Protein AF-A0A7K2WR83-F1 (afdb_monomer_lite)

Radius of gyration: 24.18 Å; chains: 1; bounding box: 64×24×83 Å

pLDDT: mean 86.6, std 13.95, range [48.34, 98.56]

Secondary structure (DSSP, 8-state):
-PPPPPP----PPP--HHHHHHHHHHHHHHHHHHHHHHHHHHIIIIIHHHHTTS-HHHHHHHHHHHHHHHHT-HHHHHHHHHHHHHHHHHHHHHHHTT-HHHHHHHHHHHHHHHHHHHHIIIIIHHHHHHHHH--S--THHHHHHHHTT--

Foldseek 3Di:
DDDDDDDDPDDPDPCDPLNVPLVVLVVLLVVLLVVVVVVVCCCVPPVVVVLVPDALVSSLVVLLVVLVCQVPDPPNVCSLVVSLVSLQVSLVSCVVVVNPVSSVVSVVVSVVSVVVVCCCVVPVVVLSVVSNVPPDDDRVVSVVSVVSVVD

Sequence (151 aa):
MYSVPPEVPGVPAAVRPRDLATRPVLVAATIGTGLMAGLYLAFDVSVMPRLARRDDEAYVTAMRRINGVLDNSGLFGLLFLGVFLATGLAAVLQRRRERPEAARWTGVATALYALSVAVTVCVNLPLNRRLARAGSPTGADLAAVRKAFDL

Structure (mmCIF, N/CA/C/O backbone):
data_AF-A0A7K2WR83-F1
#
_entry.id   AF-A0A7K2WR83-F1
#
loop_
_atom_site.group_PDB
_atom_site.id
_atom_site.type_symbol
_atom_site.label_atom_id
_atom_site.label_alt_id
_atom_site.label_comp_id
_atom_site.label_asym_id
_atom_site.label_entity_id
_atom_site.label_seq_id
_atom_site.pdbx_PDB_ins_code
_atom_site.Cartn_x
_atom_site.Cartn_y
_atom_site.Cartn_z
_atom_site.occupancy
_atom_site.B_iso_or_equiv
_atom_site.auth_seq_id
_atom_site.auth_comp_id
_atom_site.auth_asym_id
_atom_site.auth_atom_id
_atom_site.pdbx_PDB_model_num
ATOM 1 N N . MET A 1 1 ? -37.858 5.033 57.988 1.00 51.16 1 MET A N 1
ATOM 2 C CA . MET A 1 1 ? -38.205 4.730 56.585 1.00 51.16 1 MET A CA 1
ATOM 3 C C . MET A 1 1 ? -37.505 5.779 55.731 1.00 51.16 1 MET A C 1
ATOM 5 O O . MET A 1 1 ? -37.956 6.913 55.702 1.00 51.16 1 MET A O 1
ATOM 9 N N . TYR A 1 2 ? -36.314 5.467 55.213 1.00 48.34 2 TYR A N 1
ATOM 10 C CA . TYR A 1 2 ? -35.518 6.404 54.410 1.00 48.34 2 TYR A CA 1
ATOM 11 C C . TYR A 1 2 ? -36.033 6.351 52.968 1.00 48.34 2 TYR A C 1
ATOM 13 O O . TYR A 1 2 ? -35.998 5.290 52.347 1.00 48.34 2 TYR A O 1
ATOM 21 N N . SER A 1 3 ? -36.550 7.467 52.461 1.00 62.81 3 SER A N 1
ATOM 22 C CA . SER A 1 3 ? -36.994 7.591 51.073 1.00 62.81 3 SER A CA 1
ATOM 23 C C . SER A 1 3 ? -35.776 7.586 50.150 1.00 62.81 3 SER A C 1
ATOM 25 O O . SER A 1 3 ? -34.925 8.470 50.240 1.00 62.81 3 SER A O 1
ATOM 27 N N . VAL A 1 4 ? -35.678 6.579 49.282 1.00 67.81 4 VAL A N 1
ATOM 28 C CA . VAL A 1 4 ? -34.691 6.532 48.196 1.00 67.81 4 VAL A CA 1
ATOM 29 C C . VAL A 1 4 ? -35.021 7.667 47.214 1.00 67.81 4 VAL A C 1
ATOM 31 O O . VAL A 1 4 ? -36.164 7.732 46.757 1.00 67.81 4 VAL A O 1
ATOM 34 N N . PRO A 1 5 ? -34.089 8.588 46.910 1.00 61.84 5 PRO A N 1
ATOM 35 C CA . PRO A 1 5 ? -34.341 9.638 45.930 1.00 61.84 5 PRO A CA 1
ATOM 36 C C . PRO A 1 5 ? -34.496 9.036 44.521 1.00 61.84 5 PRO A C 1
ATOM 38 O O . PRO A 1 5 ? -33.835 8.043 44.210 1.00 61.84 5 PRO A O 1
ATOM 41 N N . PRO A 1 6 ? -35.360 9.611 43.665 1.00 64.75 6 PRO A N 1
ATOM 42 C CA . PRO A 1 6 ? -35.591 9.099 42.319 1.00 64.75 6 PRO A CA 1
ATOM 43 C C . PRO A 1 6 ? -34.318 9.205 41.466 1.00 64.75 6 PRO A C 1
ATOM 45 O O . PRO A 1 6 ? -33.647 10.238 41.463 1.00 64.75 6 PRO A O 1
ATOM 48 N N . GLU A 1 7 ? -33.996 8.134 40.734 1.00 59.44 7 GLU A N 1
ATOM 49 C CA . GLU A 1 7 ? -32.971 8.141 39.686 1.00 59.44 7 GLU A CA 1
ATOM 50 C C . GLU A 1 7 ? -33.263 9.275 38.703 1.00 59.44 7 GLU A C 1
ATOM 52 O O . GLU A 1 7 ? -34.341 9.328 38.117 1.00 59.44 7 GLU A O 1
ATOM 57 N N . VAL A 1 8 ? -32.306 10.189 38.532 1.00 62.78 8 VAL A N 1
ATOM 58 C CA . VAL A 1 8 ? -32.402 11.287 37.567 1.00 62.78 8 VAL A CA 1
ATOM 59 C C . VAL A 1 8 ? -32.128 10.708 36.174 1.00 62.78 8 VAL A C 1
ATOM 61 O O . VAL A 1 8 ? -30.975 10.376 35.880 1.00 62.78 8 VAL A O 1
ATOM 64 N N . PRO A 1 9 ? -33.129 10.555 35.289 1.00 59.62 9 PRO A N 1
ATOM 65 C CA . PRO A 1 9 ? -32.908 9.977 33.974 1.00 59.62 9 PRO A CA 1
ATOM 66 C C . PRO A 1 9 ? -32.308 11.051 33.062 1.00 59.62 9 PRO A C 1
ATOM 68 O O . PRO A 1 9 ? -32.903 12.113 32.888 1.00 59.62 9 PRO A O 1
ATOM 71 N N . GLY A 1 10 ? -31.154 10.775 32.445 1.00 64.06 10 GLY A N 1
ATOM 72 C CA . GLY A 1 10 ? -30.739 11.518 31.248 1.00 64.06 10 GLY A CA 1
ATOM 73 C C . GLY A 1 10 ? -29.391 12.233 31.254 1.00 64.06 10 GLY A C 1
ATOM 74 O O . GLY A 1 10 ? -29.191 13.069 30.381 1.00 64.06 10 GLY A O 1
ATOM 75 N N . VAL A 1 11 ? -28.435 11.915 32.134 1.00 61.22 11 VAL A N 1
ATOM 76 C CA . VAL A 1 11 ? -27.038 12.314 31.866 1.00 61.22 11 VAL A CA 1
ATOM 77 C C . VAL A 1 11 ? -26.501 11.400 30.755 1.00 61.22 11 VAL A C 1
ATOM 79 O O . VAL A 1 11 ? -26.360 10.198 30.998 1.00 61.22 11 VAL A O 1
ATOM 82 N N . PRO A 1 12 ? -26.212 11.900 29.533 1.00 61.66 12 PRO A N 1
ATOM 83 C CA . PRO A 1 12 ? -25.612 11.073 28.497 1.00 61.66 12 PRO A CA 1
ATOM 84 C C . PRO A 1 12 ? -24.285 10.548 29.034 1.00 61.66 12 PRO A C 1
ATOM 86 O O . PRO A 1 12 ? -23.447 11.334 29.481 1.00 61.66 12 PRO A O 1
ATOM 89 N N . ALA A 1 13 ? -24.106 9.227 29.024 1.00 64.62 13 ALA A N 1
ATOM 90 C CA . ALA A 1 13 ? -22.859 8.616 29.459 1.00 64.62 13 ALA A CA 1
ATOM 91 C C . ALA A 1 13 ? -21.687 9.313 28.751 1.00 64.62 13 ALA A C 1
ATOM 93 O O . ALA A 1 13 ? -21.652 9.378 27.519 1.00 64.62 13 ALA A O 1
ATOM 94 N N . ALA A 1 14 ? -20.756 9.870 29.532 1.00 66.75 14 ALA A N 1
ATOM 95 C CA . ALA A 1 14 ? -19.604 10.581 28.997 1.00 66.75 14 ALA A CA 1
ATOM 96 C C . ALA A 1 14 ? -18.894 9.697 27.961 1.00 66.75 14 ALA A C 1
ATOM 98 O O . ALA A 1 14 ? -18.531 8.552 28.251 1.00 66.75 14 ALA A O 1
ATOM 99 N N . VAL A 1 15 ? -18.722 10.219 26.740 1.00 59.34 15 VAL A N 1
ATOM 100 C CA . VAL A 1 15 ? -18.034 9.511 25.655 1.00 59.34 15 VAL A CA 1
ATOM 101 C C . VAL A 1 15 ? -16.650 9.133 26.162 1.00 59.34 15 VAL A C 1
ATOM 103 O O . VAL A 1 15 ? -15.830 9.999 26.472 1.00 59.34 15 VAL A O 1
ATOM 106 N N . ARG A 1 16 ? -16.382 7.831 26.291 1.00 69.62 16 ARG A N 1
ATOM 107 C CA . ARG A 1 16 ? -15.110 7.382 26.859 1.00 69.62 16 ARG A CA 1
ATOM 108 C C . ARG A 1 16 ? -13.969 7.820 25.927 1.00 69.62 16 ARG A C 1
ATOM 110 O O . ARG A 1 16 ? -14.147 7.803 24.713 1.00 69.62 16 ARG A O 1
ATOM 117 N N . PRO A 1 17 ? -12.755 8.117 26.420 1.00 61.88 17 PRO A N 1
ATOM 118 C CA . PRO A 1 17 ? -11.607 8.440 25.557 1.00 61.88 17 PRO A CA 1
ATOM 119 C C . PRO A 1 17 ? -11.334 7.356 24.502 1.00 61.88 17 PRO A C 1
ATOM 121 O O . PRO A 1 17 ? -10.948 7.628 23.367 1.00 61.88 17 PRO A O 1
ATOM 124 N N . ARG A 1 18 ? -11.634 6.099 24.860 1.00 62.41 18 ARG A N 1
ATOM 125 C CA . ARG A 1 18 ? -11.605 4.958 23.942 1.00 62.41 18 ARG A CA 1
ATOM 126 C C . ARG A 1 18 ? -12.583 5.117 22.786 1.00 62.41 18 ARG A C 1
ATOM 128 O O . ARG A 1 18 ? -12.219 4.687 21.697 1.00 62.41 18 ARG A O 1
ATOM 135 N N . ASP A 1 19 ? -13.752 5.734 23.009 1.00 61.78 19 ASP A N 1
ATOM 136 C CA . ASP A 1 19 ? -14.790 6.032 22.016 1.00 61.78 19 ASP A CA 1
ATOM 137 C C . ASP A 1 19 ? -14.337 7.031 20.944 1.00 61.78 19 ASP A C 1
ATOM 139 O O . ASP A 1 19 ? -14.618 6.820 19.756 1.00 61.78 19 ASP A O 1
ATOM 143 N N . LEU A 1 20 ? -13.536 8.019 21.346 1.00 66.12 20 LEU A N 1
ATOM 144 C CA . LEU A 1 20 ? -12.967 9.039 20.464 1.00 66.12 20 LEU A CA 1
ATOM 145 C C . LEU A 1 20 ? -11.852 8.507 19.556 1.00 66.12 20 LEU A C 1
ATOM 147 O O . LEU A 1 20 ? -11.697 9.022 18.461 1.00 66.12 20 LEU A O 1
ATOM 151 N N . ALA A 1 21 ? -11.112 7.466 19.957 1.00 70.94 21 ALA A N 1
ATOM 152 C CA . ALA A 1 21 ? -9.952 6.985 19.196 1.00 70.94 21 ALA A CA 1
ATOM 153 C C . ALA A 1 21 ? -10.288 5.999 18.056 1.00 70.94 21 ALA A C 1
ATOM 155 O O . ALA A 1 21 ? -9.656 6.034 17.005 1.00 70.94 21 ALA A O 1
ATOM 156 N N . THR A 1 22 ? -11.284 5.115 18.204 1.00 82.38 22 THR A N 1
ATOM 157 C CA . THR A 1 22 ? -11.537 4.073 17.176 1.00 82.38 22 THR A CA 1
ATOM 158 C C . THR A 1 22 ? -12.154 4.626 15.900 1.00 82.38 22 THR A C 1
ATOM 160 O O . THR A 1 22 ? -11.866 4.097 14.833 1.00 82.38 22 THR A O 1
ATOM 163 N N . ARG A 1 23 ? -12.981 5.679 15.976 1.00 87.50 23 ARG A N 1
ATOM 164 C CA . ARG A 1 23 ? -13.589 6.278 14.775 1.00 87.50 23 ARG A CA 1
ATOM 165 C C . ARG A 1 23 ? -12.528 6.925 13.868 1.00 87.50 23 ARG A C 1
ATOM 167 O O . ARG A 1 23 ? -12.475 6.532 12.708 1.00 87.50 23 ARG A O 1
ATOM 174 N N . PRO A 1 24 ? -11.645 7.816 14.359 1.00 93.06 24 PRO A N 1
ATOM 175 C CA . PRO A 1 24 ? -10.565 8.379 13.552 1.00 93.06 24 PRO A CA 1
ATOM 176 C C . PRO A 1 24 ? -9.613 7.320 13.002 1.00 93.06 24 PRO A C 1
ATOM 178 O O . PRO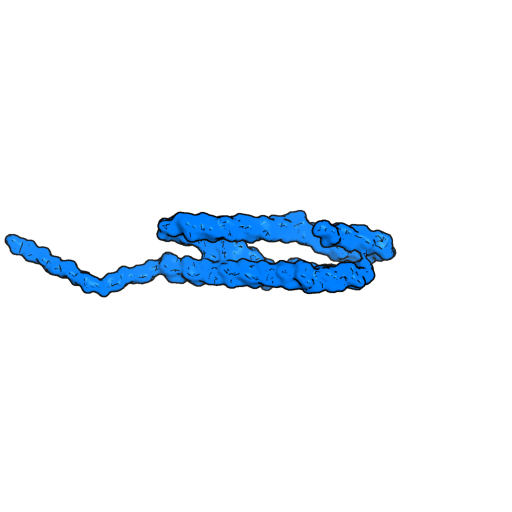 A 1 24 ? -9.272 7.381 11.829 1.00 93.06 24 PRO A O 1
ATOM 181 N N . VAL A 1 25 ? -9.224 6.325 13.812 1.00 95.69 25 VAL A N 1
ATOM 182 C CA . VAL A 1 25 ? -8.311 5.258 13.360 1.00 95.69 25 VAL A CA 1
ATOM 183 C C . VAL A 1 25 ? -8.943 4.431 12.242 1.00 95.69 25 VAL A C 1
ATOM 185 O O . VAL A 1 25 ? -8.284 4.156 11.246 1.00 95.69 25 VAL A O 1
ATOM 188 N N . LEU A 1 26 ? -10.224 4.073 12.367 1.00 95.06 26 LEU A N 1
ATOM 189 C CA . LEU A 1 26 ? -10.938 3.353 11.315 1.00 95.06 26 LEU A CA 1
ATOM 190 C C . LEU A 1 26 ? -11.087 4.204 10.046 1.00 95.06 26 LEU A C 1
ATOM 192 O O . LEU A 1 26 ? -10.879 3.690 8.955 1.00 95.06 26 LEU A O 1
ATOM 196 N N . VAL A 1 27 ? -11.403 5.496 10.174 1.00 96.44 27 VAL A N 1
ATOM 197 C CA . VAL A 1 27 ? -11.495 6.416 9.026 1.00 96.44 27 VAL A CA 1
ATOM 198 C C . VAL A 1 27 ? -10.145 6.539 8.318 1.00 96.44 27 VAL A C 1
ATOM 200 O O . VAL A 1 27 ? -10.083 6.390 7.101 1.00 96.44 27 VAL A O 1
ATOM 203 N N . ALA A 1 28 ? -9.061 6.741 9.070 1.00 96.62 28 ALA A N 1
ATOM 204 C CA . ALA A 1 28 ? -7.709 6.810 8.524 1.00 96.62 28 ALA A CA 1
ATOM 205 C C . ALA A 1 28 ? -7.305 5.496 7.839 1.00 96.62 28 ALA A C 1
ATOM 207 O O . ALA A 1 28 ? -6.771 5.527 6.733 1.00 96.62 28 ALA A O 1
ATOM 208 N N . ALA A 1 29 ? -7.615 4.349 8.454 1.00 97.62 29 ALA A N 1
ATOM 209 C CA . ALA A 1 29 ? -7.391 3.036 7.863 1.00 97.62 29 ALA A CA 1
ATOM 210 C C . ALA A 1 29 ? -8.145 2.877 6.536 1.00 97.62 29 ALA A C 1
ATOM 212 O O . ALA A 1 29 ? -7.527 2.508 5.547 1.00 97.62 29 ALA A O 1
ATOM 213 N N . THR A 1 30 ? -9.439 3.206 6.487 1.00 97.69 30 THR A N 1
ATOM 214 C CA . THR A 1 30 ? -10.270 3.083 5.277 1.00 97.69 30 THR A CA 1
ATOM 215 C C . THR A 1 30 ? -9.809 4.003 4.149 1.00 97.69 30 THR A C 1
ATOM 217 O O . THR A 1 30 ? -9.719 3.578 2.999 1.00 97.69 30 THR A O 1
ATOM 220 N N . ILE A 1 31 ? -9.512 5.268 4.456 1.00 98.31 31 ILE A N 1
ATOM 221 C CA . ILE A 1 31 ? -9.021 6.214 3.447 1.00 98.31 31 ILE A CA 1
ATOM 222 C C . ILE A 1 31 ? -7.653 5.757 2.945 1.00 98.31 31 ILE A C 1
ATOM 224 O O . ILE A 1 31 ? -7.420 5.702 1.742 1.00 98.31 31 ILE A O 1
ATOM 228 N N . GLY A 1 32 ? -6.763 5.382 3.862 1.00 98.19 32 GLY A N 1
ATOM 229 C CA . GLY A 1 32 ? -5.427 4.912 3.538 1.00 98.19 32 GLY A CA 1
ATOM 230 C C . GLY A 1 32 ? -5.423 3.659 2.664 1.00 98.19 32 GLY A C 1
ATOM 231 O O . GLY A 1 32 ? -4.715 3.618 1.660 1.00 98.19 32 GLY A O 1
ATOM 232 N N . THR A 1 33 ? -6.241 2.655 2.991 1.00 98.00 33 THR A N 1
ATOM 233 C CA . THR A 1 33 ? -6.367 1.452 2.156 1.00 98.00 33 THR A CA 1
ATOM 234 C C . THR A 1 33 ? -6.959 1.778 0.791 1.00 98.00 33 THR A C 1
ATOM 236 O O . THR A 1 33 ? -6.461 1.264 -0.208 1.00 98.00 33 THR A O 1
ATOM 239 N N . GLY A 1 34 ? -7.955 2.667 0.723 1.00 98.12 34 GLY A N 1
ATOM 240 C CA . GLY A 1 34 ? -8.521 3.145 -0.540 1.00 98.12 34 GLY A CA 1
ATOM 241 C C . GLY A 1 34 ? -7.497 3.865 -1.423 1.00 98.12 34 GLY A C 1
ATOM 242 O O . GLY A 1 34 ? -7.425 3.592 -2.618 1.00 98.12 34 GLY A O 1
ATOM 243 N N . LEU A 1 35 ? -6.657 4.726 -0.841 1.00 98.19 35 LEU A N 1
ATOM 244 C CA . LEU A 1 35 ? -5.578 5.412 -1.561 1.00 98.19 35 LEU A CA 1
ATOM 245 C C . LEU A 1 35 ? -4.542 4.427 -2.111 1.00 98.19 35 LEU A C 1
ATOM 247 O O . LEU A 1 35 ? -4.145 4.544 -3.268 1.00 98.19 35 LEU A O 1
ATOM 251 N N . MET A 1 36 ? -4.137 3.434 -1.315 1.00 97.88 36 MET A N 1
ATOM 252 C CA . MET A 1 36 ? -3.186 2.411 -1.760 1.00 97.88 36 MET A CA 1
ATOM 253 C C . MET A 1 36 ? -3.774 1.514 -2.850 1.00 97.88 36 MET A C 1
ATOM 255 O O . MET A 1 36 ? -3.114 1.266 -3.855 1.00 97.88 36 MET A O 1
ATOM 259 N N . ALA A 1 37 ? -5.030 1.087 -2.702 1.00 97.62 37 ALA A N 1
ATOM 260 C CA . ALA A 1 37 ? -5.728 0.327 -3.735 1.00 97.62 37 ALA A CA 1
ATOM 261 C C . ALA A 1 37 ? -5.874 1.137 -5.033 1.00 97.62 37 ALA A C 1
ATOM 263 O O . ALA A 1 37 ? -5.642 0.605 -6.114 1.00 97.62 37 ALA A O 1
ATOM 264 N N . GLY A 1 38 ? -6.202 2.428 -4.932 1.00 97.94 38 GLY A N 1
ATOM 265 C CA . GLY A 1 38 ? -6.268 3.332 -6.078 1.00 97.94 38 GLY A CA 1
ATOM 266 C C . GLY A 1 38 ? -4.916 3.511 -6.769 1.00 97.94 38 GLY A C 1
ATOM 267 O O . GLY A 1 38 ? -4.856 3.500 -7.996 1.00 97.94 38 GLY A O 1
ATOM 268 N N . LEU A 1 39 ? -3.828 3.613 -5.997 1.00 96.19 39 LEU A N 1
ATOM 269 C CA . LEU A 1 39 ? -2.467 3.648 -6.532 1.00 96.19 39 LEU A CA 1
ATOM 270 C C . LEU A 1 39 ? -2.146 2.368 -7.317 1.00 96.19 39 LEU A C 1
ATOM 272 O O . LEU A 1 39 ? -1.680 2.466 -8.450 1.00 96.19 39 LEU A O 1
ATOM 276 N N . TYR A 1 40 ? -2.427 1.189 -6.755 1.00 94.88 40 TYR A N 1
ATOM 277 C CA . TYR A 1 40 ? -2.210 -0.089 -7.446 1.00 94.88 40 TYR A CA 1
ATOM 278 C C . TYR A 1 40 ? -3.034 -0.187 -8.720 1.00 94.88 40 TYR A C 1
ATOM 280 O O . TYR A 1 40 ? -2.486 -0.438 -9.789 1.00 94.88 40 TYR A O 1
ATOM 288 N N . LEU A 1 41 ? -4.326 0.130 -8.632 1.00 97.56 41 LEU A N 1
ATOM 289 C CA . LEU A 1 41 ? -5.218 0.099 -9.780 1.00 97.56 41 LEU A CA 1
ATOM 290 C C . LEU A 1 41 ? -4.725 1.025 -10.898 1.00 97.56 41 LEU A C 1
ATOM 292 O O . LEU A 1 41 ? -4.691 0.614 -12.053 1.00 97.56 41 LEU A O 1
ATOM 296 N N . ALA A 1 42 ? -4.305 2.253 -10.575 1.00 97.12 42 ALA A N 1
ATOM 297 C CA . ALA A 1 42 ? -3.774 3.193 -11.562 1.00 97.12 42 ALA A CA 1
ATOM 298 C C . ALA A 1 42 ? -2.514 2.655 -12.263 1.00 97.12 42 ALA A C 1
ATOM 300 O O . ALA A 1 42 ? -2.342 2.854 -13.471 1.00 97.12 42 ALA A O 1
ATOM 301 N N . PHE A 1 43 ? -1.648 1.957 -11.526 1.00 94.19 43 PHE A N 1
ATOM 302 C CA . PHE A 1 43 ? -0.475 1.309 -12.099 1.00 94.19 43 PHE A CA 1
ATOM 303 C C . PHE A 1 43 ? -0.854 0.151 -13.024 1.00 94.19 43 PHE A C 1
ATOM 305 O O . PHE A 1 43 ? -0.389 0.126 -14.166 1.00 94.19 43 PHE A O 1
ATOM 312 N N . ASP A 1 44 ? -1.741 -0.733 -12.574 1.00 94.88 44 ASP A N 1
ATOM 313 C CA . ASP A 1 44 ? -2.134 -1.943 -13.299 1.00 94.88 44 ASP A CA 1
ATOM 314 C C . ASP A 1 44 ? -2.897 -1.633 -14.591 1.00 94.88 44 ASP A C 1
ATOM 316 O O . ASP A 1 44 ? -2.643 -2.244 -15.628 1.00 94.88 44 ASP A O 1
ATOM 320 N N . VAL A 1 45 ? -3.820 -0.664 -14.565 1.00 96.50 45 VAL A N 1
ATOM 321 C CA . VAL A 1 45 ? -4.724 -0.419 -15.706 1.00 96.50 45 VAL A CA 1
ATOM 322 C C . VAL A 1 45 ? -4.223 0.645 -16.680 1.00 96.50 45 VAL A C 1
ATOM 324 O O . VAL A 1 45 ? -4.711 0.714 -17.807 1.00 96.50 45 VAL A O 1
ATOM 327 N N . SER A 1 46 ? -3.273 1.493 -16.272 1.00 95.12 46 SER A N 1
ATOM 328 C CA . SER A 1 46 ? -2.837 2.646 -17.074 1.00 95.12 46 SER A CA 1
ATOM 329 C C . SER A 1 46 ? -1.324 2.695 -17.271 1.00 95.12 46 SER A C 1
ATOM 331 O O . SER A 1 46 ? -0.846 2.657 -18.409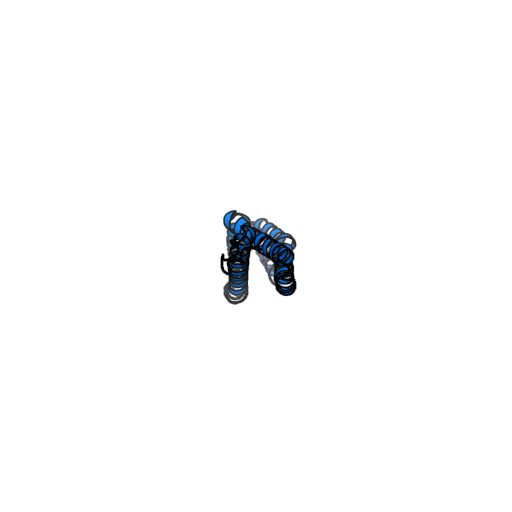 1.00 95.12 46 SER A O 1
ATOM 333 N N . VAL A 1 47 ? -0.552 2.734 -16.179 1.00 94.69 47 VAL A N 1
ATOM 334 C CA . VAL A 1 47 ? 0.901 2.961 -16.253 1.00 94.69 47 VAL A CA 1
ATOM 335 C C . VAL A 1 47 ? 1.619 1.760 -16.870 1.00 94.69 47 VAL A C 1
ATOM 337 O O . VAL A 1 47 ? 2.277 1.912 -17.903 1.00 94.69 47 VAL A O 1
ATOM 340 N N . MET A 1 48 ? 1.463 0.566 -16.290 1.00 93.56 48 MET A N 1
ATOM 341 C CA . MET A 1 48 ? 2.150 -0.645 -16.753 1.00 93.56 48 MET A CA 1
ATOM 342 C C . MET A 1 48 ? 1.783 -1.020 -18.198 1.00 93.56 48 MET A C 1
ATOM 344 O O . MET A 1 48 ? 2.705 -1.200 -18.997 1.00 93.56 48 MET A O 1
ATOM 348 N N . PRO A 1 49 ? 0.499 -1.026 -18.622 1.00 94.38 49 PRO A N 1
ATOM 349 C CA . PRO A 1 49 ? 0.139 -1.332 -20.007 1.00 94.38 49 PRO A CA 1
ATOM 350 C C . PRO A 1 49 ? 0.748 -0.364 -21.022 1.00 94.38 49 PRO A C 1
ATOM 352 O O . PRO A 1 49 ? 1.079 -0.755 -22.145 1.00 94.38 49 PRO A O 1
ATOM 3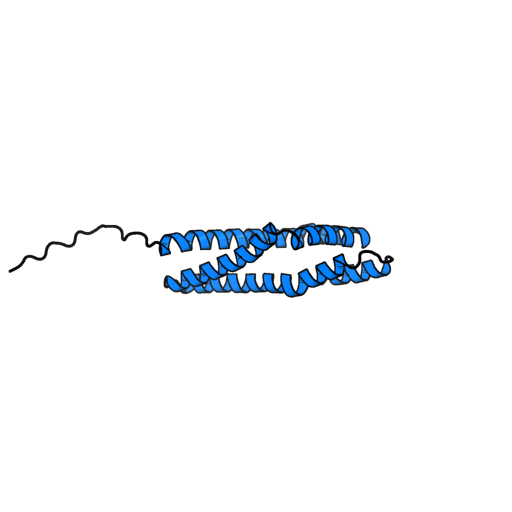55 N N . ARG A 1 50 ? 0.898 0.917 -20.657 1.00 94.06 50 ARG A N 1
ATOM 356 C CA . ARG A 1 50 ? 1.520 1.905 -21.542 1.00 94.06 50 ARG A CA 1
ATOM 357 C C . ARG A 1 50 ? 3.033 1.727 -21.611 1.00 94.06 50 ARG A C 1
ATOM 359 O O . ARG A 1 50 ? 3.582 1.832 -22.710 1.00 94.06 50 ARG A O 1
ATOM 366 N N . LEU A 1 51 ? 3.692 1.462 -20.482 1.00 92.00 51 LEU A N 1
ATOM 367 C CA . LEU A 1 51 ? 5.131 1.186 -20.444 1.00 92.00 51 LEU A CA 1
ATOM 368 C C . LEU A 1 51 ? 5.474 -0.096 -21.204 1.00 92.00 51 LEU A C 1
ATOM 370 O O . LEU A 1 51 ? 6.434 -0.094 -21.968 1.00 92.00 51 LEU A O 1
ATOM 374 N N . ALA A 1 52 ? 4.661 -1.146 -21.082 1.00 89.56 52 ALA A N 1
ATOM 375 C CA . ALA A 1 52 ? 4.870 -2.422 -21.767 1.00 89.56 52 ALA A CA 1
ATOM 376 C C . ALA A 1 52 ? 4.886 -2.308 -23.308 1.00 89.56 52 ALA A C 1
ATOM 378 O O . ALA A 1 52 ? 5.348 -3.209 -23.999 1.00 89.56 52 ALA A O 1
ATOM 379 N N . ARG A 1 53 ? 4.420 -1.197 -23.890 1.00 92.00 53 ARG A N 1
ATOM 380 C CA . ARG A 1 53 ? 4.501 -0.956 -25.344 1.00 92.00 53 ARG A CA 1
ATOM 381 C C . ARG A 1 53 ? 5.787 -0.251 -25.782 1.00 92.00 53 ARG A C 1
ATOM 383 O O . ARG A 1 53 ? 5.941 0.028 -26.967 1.00 92.00 53 ARG A O 1
ATOM 390 N N . ARG A 1 54 ? 6.663 0.117 -24.847 1.00 91.69 54 ARG A N 1
ATOM 391 C CA . ARG A 1 54 ? 7.958 0.744 -25.136 1.00 91.69 54 ARG A CA 1
ATOM 392 C C . ARG A 1 54 ? 9.041 -0.313 -25.340 1.00 91.69 54 ARG A C 1
ATOM 394 O O . ARG A 1 54 ? 8.854 -1.473 -24.968 1.00 91.69 54 ARG A O 1
ATOM 401 N N . ASP A 1 55 ? 10.149 0.105 -25.946 1.00 89.88 55 ASP A N 1
ATOM 402 C CA . ASP A 1 55 ? 11.376 -0.690 -25.980 1.00 89.88 55 ASP A CA 1
ATOM 403 C C . ASP A 1 55 ? 11.934 -0.924 -24.565 1.00 89.88 55 ASP A C 1
ATOM 405 O O . ASP A 1 55 ? 11.531 -0.278 -23.589 1.00 89.88 55 ASP A O 1
ATOM 409 N N . ASP A 1 56 ? 12.841 -1.891 -24.453 1.00 87.31 56 ASP A N 1
ATOM 410 C CA . ASP A 1 56 ? 13.342 -2.365 -23.163 1.00 87.31 56 ASP A CA 1
ATOM 411 C C . ASP A 1 56 ? 14.137 -1.289 -22.417 1.00 87.31 56 ASP A C 1
ATOM 413 O O . ASP A 1 56 ? 14.051 -1.203 -21.192 1.00 87.31 56 ASP A O 1
ATOM 417 N N . GLU A 1 57 ? 14.857 -0.425 -23.137 1.00 86.75 57 GLU A N 1
ATOM 418 C CA . GLU A 1 57 ? 15.630 0.667 -22.545 1.00 86.75 57 GLU A CA 1
ATOM 419 C C . GLU A 1 57 ? 14.712 1.714 -21.908 1.00 86.75 57 GLU A C 1
ATOM 421 O O . GLU A 1 57 ? 14.899 2.084 -20.741 1.00 86.75 57 GLU A O 1
ATOM 426 N N . ALA A 1 58 ? 13.686 2.158 -22.633 1.00 89.44 58 ALA A N 1
ATOM 427 C CA . ALA A 1 58 ? 12.705 3.108 -22.135 1.00 89.44 58 ALA A CA 1
ATOM 428 C C . ALA A 1 58 ? 11.888 2.518 -20.975 1.00 89.44 58 ALA A C 1
ATOM 430 O O . ALA A 1 58 ? 11.660 3.216 -19.981 1.00 89.44 58 ALA A O 1
ATOM 431 N N . TYR A 1 59 ? 11.492 1.242 -21.060 1.00 89.56 59 TYR A N 1
ATOM 432 C CA . TYR A 1 59 ? 10.800 0.537 -19.975 1.00 89.56 59 TYR A CA 1
ATOM 433 C C . TYR A 1 59 ? 11.658 0.490 -18.703 1.00 89.56 59 TYR A C 1
ATOM 435 O O . TYR A 1 59 ? 11.239 0.973 -17.646 1.00 89.56 59 TYR A O 1
ATOM 443 N N . VAL A 1 60 ? 12.881 -0.043 -18.806 1.00 88.25 60 VAL A N 1
ATOM 444 C CA . VAL A 1 60 ? 13.798 -0.216 -17.669 1.00 88.25 60 VAL A CA 1
ATOM 445 C C . VAL A 1 60 ? 14.167 1.134 -17.062 1.00 8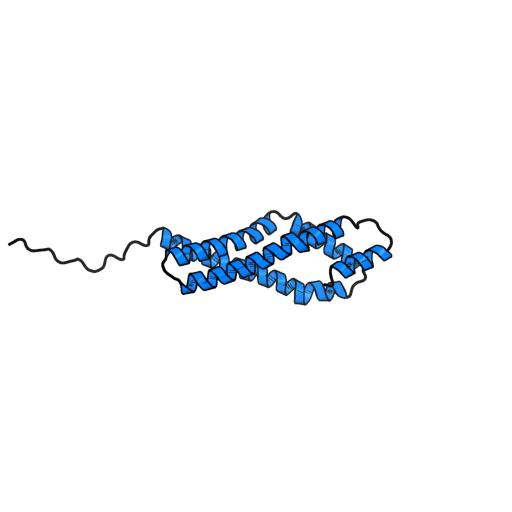8.25 60 VAL A C 1
ATOM 447 O O . VAL A 1 60 ? 14.146 1.286 -15.838 1.00 88.25 60 VAL A O 1
ATOM 450 N N . THR A 1 61 ? 14.450 2.139 -17.891 1.00 89.12 61 THR A N 1
ATOM 451 C CA . THR A 1 61 ? 14.784 3.491 -17.424 1.00 89.12 61 THR A CA 1
ATOM 452 C C . THR A 1 61 ? 13.630 4.123 -16.653 1.00 89.12 61 THR A C 1
ATOM 454 O O . THR A 1 61 ? 13.848 4.693 -15.578 1.00 89.12 61 THR A O 1
ATOM 457 N N . ALA A 1 62 ? 12.401 4.008 -17.160 1.00 91.75 62 ALA A N 1
ATOM 458 C CA . ALA A 1 62 ? 11.220 4.531 -16.483 1.00 91.75 62 ALA A CA 1
ATOM 459 C C . ALA A 1 62 ? 10.964 3.807 -15.153 1.00 91.75 62 ALA A C 1
ATOM 461 O O . ALA A 1 62 ? 10.838 4.468 -14.118 1.00 91.75 62 ALA A O 1
ATOM 462 N N . MET A 1 63 ? 10.976 2.470 -15.151 1.00 91.31 63 MET A N 1
ATOM 463 C CA . MET A 1 63 ? 10.770 1.673 -13.939 1.00 91.31 63 MET A CA 1
ATOM 464 C C . MET A 1 63 ? 11.830 1.952 -12.875 1.00 91.31 63 MET A C 1
ATOM 466 O O . MET A 1 63 ? 11.491 2.119 -11.706 1.00 91.31 63 MET A O 1
ATOM 470 N N . ARG A 1 64 ? 13.104 2.115 -13.255 1.00 90.94 64 ARG A N 1
ATOM 471 C CA . ARG A 1 64 ? 14.166 2.503 -12.310 1.00 90.94 64 ARG A CA 1
ATOM 472 C C . ARG A 1 64 ? 13.887 3.834 -11.637 1.00 90.94 64 ARG A C 1
ATOM 474 O O . ARG A 1 64 ? 14.075 3.951 -10.429 1.00 90.94 64 ARG A O 1
ATOM 481 N N . ARG A 1 65 ? 13.477 4.839 -12.413 1.00 92.31 65 ARG A N 1
ATOM 482 C CA . ARG A 1 65 ? 13.193 6.175 -11.879 1.00 92.31 65 ARG A CA 1
ATOM 483 C C . ARG A 1 65 ? 11.994 6.142 -10.939 1.00 92.31 65 ARG A C 1
ATOM 485 O O . ARG A 1 65 ? 12.093 6.668 -9.837 1.00 92.31 65 ARG A O 1
ATOM 492 N N . ILE A 1 66 ? 10.905 5.489 -11.343 1.00 93.00 66 ILE A N 1
ATOM 493 C CA . ILE A 1 66 ? 9.694 5.357 -10.521 1.00 93.00 66 ILE A CA 1
ATOM 494 C C . ILE A 1 66 ? 10.006 4.613 -9.218 1.00 93.00 66 ILE A C 1
ATOM 496 O O . ILE A 1 66 ? 9.751 5.137 -8.134 1.00 93.00 66 ILE A O 1
ATOM 500 N N . ASN A 1 67 ? 10.623 3.434 -9.315 1.00 92.62 67 ASN A N 1
ATOM 501 C CA . ASN A 1 67 ? 10.960 2.616 -8.152 1.00 92.62 67 ASN A CA 1
ATOM 502 C C . ASN A 1 67 ? 11.949 3.335 -7.234 1.00 92.62 67 ASN A C 1
ATOM 504 O O . ASN A 1 67 ? 11.776 3.324 -6.023 1.00 92.62 67 ASN A O 1
ATOM 508 N N . GLY A 1 68 ? 12.941 4.032 -7.797 1.00 92.12 68 GLY A N 1
ATOM 509 C CA . GLY A 1 68 ? 13.886 4.830 -7.022 1.00 92.12 68 GLY A CA 1
ATOM 510 C C . GLY A 1 68 ? 13.216 5.955 -6.230 1.00 92.12 68 GLY A C 1
ATOM 511 O O . GLY A 1 68 ? 13.608 6.199 -5.091 1.00 92.12 68 GLY A O 1
ATOM 512 N N . VAL A 1 69 ? 12.192 6.613 -6.784 1.00 94.06 69 VAL A N 1
ATOM 513 C CA . VAL A 1 69 ? 11.412 7.623 -6.047 1.00 94.06 69 VAL A CA 1
ATOM 514 C C . VAL A 1 69 ? 10.636 6.982 -4.896 1.00 94.06 69 VAL A C 1
ATOM 516 O O . VAL A 1 69 ? 10.652 7.521 -3.792 1.00 94.06 69 VAL A O 1
ATOM 519 N N . LEU A 1 70 ? 9.982 5.841 -5.123 1.00 92.38 70 LEU A N 1
ATOM 520 C CA . LEU A 1 70 ? 9.184 5.169 -4.091 1.00 92.38 70 LEU A CA 1
ATOM 521 C C . LEU A 1 70 ? 10.057 4.570 -2.979 1.00 92.38 70 LEU A C 1
ATOM 523 O O . LEU A 1 70 ? 9.802 4.835 -1.805 1.00 92.38 70 LEU A O 1
ATOM 527 N N . ASP A 1 71 ? 11.112 3.835 -3.337 1.00 92.50 71 ASP A N 1
ATOM 528 C CA . ASP A 1 71 ? 12.003 3.143 -2.397 1.00 92.50 71 ASP A CA 1
ATOM 529 C C . ASP A 1 71 ? 12.752 4.122 -1.472 1.00 92.50 71 ASP A C 1
ATOM 531 O O . ASP A 1 71 ? 13.036 3.789 -0.322 1.00 92.50 71 ASP A O 1
ATOM 535 N N . ASN A 1 72 ? 13.060 5.334 -1.952 1.00 92.25 72 ASN A N 1
ATOM 536 C CA . ASN A 1 72 ? 13.762 6.365 -1.175 1.00 92.25 72 ASN A CA 1
ATOM 537 C C . ASN A 1 72 ? 12.822 7.421 -0.564 1.00 92.25 72 ASN A C 1
ATOM 539 O O . ASN A 1 72 ? 13.285 8.357 0.091 1.00 92.25 72 ASN A O 1
ATOM 543 N N . SER A 1 73 ? 11.506 7.301 -0.757 1.00 95.25 73 SER A N 1
ATOM 544 C CA . SER A 1 73 ? 10.538 8.241 -0.192 1.00 95.25 73 SER A CA 1
ATOM 545 C C . SER A 1 73 ? 10.129 7.818 1.216 1.00 95.25 73 SER A C 1
ATOM 547 O O . SER A 1 73 ? 9.285 6.941 1.413 1.00 95.25 73 SER A O 1
ATOM 549 N N . GLY A 1 74 ? 10.677 8.507 2.221 1.00 95.12 74 GLY A N 1
ATOM 550 C CA . GLY A 1 74 ? 10.270 8.323 3.617 1.00 95.12 74 GLY A CA 1
ATOM 551 C C . GLY A 1 74 ? 8.774 8.577 3.841 1.00 95.12 74 GLY A C 1
ATOM 552 O O . GLY A 1 74 ? 8.149 7.889 4.643 1.00 95.12 74 GLY A O 1
ATOM 553 N N . LEU A 1 75 ? 8.176 9.504 3.081 1.00 95.69 75 LEU A N 1
ATOM 554 C CA . LEU A 1 75 ? 6.739 9.778 3.135 1.00 95.69 75 LEU A CA 1
ATOM 555 C C . LEU A 1 75 ? 5.912 8.607 2.591 1.00 95.69 75 LEU A C 1
ATOM 557 O O . LEU A 1 75 ? 4.914 8.237 3.206 1.00 95.69 75 LEU A O 1
ATOM 561 N N . PHE A 1 76 ? 6.326 8.009 1.468 1.00 94.75 76 PHE A N 1
ATOM 562 C CA . PHE A 1 76 ? 5.645 6.836 0.918 1.00 94.75 76 PHE A CA 1
ATOM 563 C C . PHE A 1 76 ? 5.747 5.648 1.876 1.00 94.75 76 PHE A C 1
ATOM 565 O O . PHE A 1 76 ? 4.731 5.027 2.175 1.00 94.75 76 PHE A O 1
ATOM 572 N N . GLY A 1 77 ? 6.937 5.378 2.423 1.00 95.31 77 GLY A N 1
ATOM 573 C CA . GLY A 1 77 ? 7.126 4.324 3.421 1.00 95.31 77 GLY A CA 1
ATOM 574 C C . GLY A 1 77 ? 6.280 4.540 4.681 1.00 95.31 77 GLY A C 1
ATOM 575 O O . GLY A 1 77 ? 5.633 3.604 5.156 1.00 95.31 77 GLY A O 1
ATOM 576 N N . LEU A 1 78 ? 6.225 5.779 5.187 1.00 96.56 78 LEU A N 1
ATOM 577 C CA . LEU A 1 78 ? 5.394 6.144 6.336 1.00 96.56 78 LEU A CA 1
ATOM 578 C C . LEU A 1 78 ? 3.905 5.951 6.046 1.00 96.56 78 LEU A C 1
ATOM 580 O O . LEU A 1 78 ? 3.200 5.395 6.884 1.00 96.56 78 LEU A O 1
ATOM 584 N N . LEU A 1 79 ? 3.424 6.380 4.876 1.00 96.50 79 LEU A N 1
ATOM 585 C CA . LEU A 1 79 ? 2.041 6.154 4.466 1.00 96.50 79 LEU A CA 1
ATOM 586 C C . LEU A 1 79 ? 1.765 4.651 4.359 1.00 96.50 79 LEU A C 1
ATOM 588 O O . LEU A 1 79 ? 0.855 4.148 5.009 1.00 96.50 79 LEU A O 1
ATOM 592 N N . PHE A 1 80 ? 2.586 3.923 3.606 1.00 96.81 80 PHE A N 1
ATOM 593 C CA . PHE A 1 80 ? 2.392 2.506 3.324 1.00 96.81 80 PHE A CA 1
ATOM 594 C C . PHE A 1 80 ? 2.345 1.653 4.597 1.00 96.81 80 PHE A C 1
ATOM 596 O O . PHE A 1 80 ? 1.406 0.876 4.792 1.00 96.81 80 PHE A O 1
ATOM 603 N N . LEU A 1 81 ? 3.316 1.828 5.497 1.00 97.62 81 LEU A N 1
ATOM 604 C CA . LEU A 1 81 ? 3.337 1.111 6.771 1.00 97.62 81 LEU A CA 1
ATOM 605 C C . LEU A 1 81 ? 2.310 1.680 7.760 1.00 97.62 81 LEU A C 1
ATOM 607 O O . LEU A 1 81 ? 1.707 0.933 8.528 1.00 97.62 81 LEU A O 1
ATOM 611 N N . GLY A 1 82 ? 2.060 2.987 7.717 1.00 97.69 82 GLY A N 1
ATOM 612 C CA . GLY A 1 82 ? 1.060 3.658 8.542 1.00 97.69 82 GLY A CA 1
ATOM 613 C C . GLY A 1 82 ? -0.346 3.113 8.309 1.00 97.69 82 GLY A C 1
ATOM 614 O O . GLY A 1 82 ? -1.058 2.848 9.276 1.00 97.69 82 GLY A O 1
ATOM 615 N N . VAL A 1 83 ? -0.731 2.854 7.056 1.00 98.19 83 VAL A N 1
ATOM 616 C CA . VAL A 1 83 ? -2.017 2.217 6.727 1.00 98.19 83 VAL A CA 1
ATOM 617 C C . VAL A 1 83 ? -2.087 0.789 7.276 1.00 98.19 83 VAL A C 1
ATOM 619 O O . VAL A 1 83 ? -3.101 0.414 7.873 1.00 98.19 83 VAL A O 1
ATOM 622 N N . PHE A 1 84 ? -1.009 0.003 7.160 1.00 98.25 84 PHE A N 1
ATOM 623 C CA . PHE A 1 84 ? -0.957 -1.337 7.755 1.00 98.25 84 PHE A CA 1
ATOM 624 C C . PHE A 1 84 ? -1.199 -1.288 9.270 1.00 98.25 84 PHE A C 1
ATOM 626 O O . PHE A 1 84 ? -2.080 -1.973 9.793 1.00 98.25 84 PHE A O 1
ATOM 633 N N . LEU A 1 85 ? -0.475 -0.415 9.972 1.00 98.19 85 LEU A N 1
ATOM 634 C CA . LEU A 1 85 ? -0.612 -0.255 11.418 1.00 98.19 85 LEU A CA 1
ATOM 635 C C . LEU A 1 85 ? -1.997 0.277 11.810 1.00 98.19 85 LEU A C 1
ATOM 637 O O . LEU A 1 85 ? -2.584 -0.208 12.777 1.00 98.19 85 LEU A O 1
ATOM 641 N N . ALA A 1 86 ? -2.552 1.226 11.051 1.00 97.75 86 ALA A N 1
ATOM 642 C CA . ALA A 1 86 ? -3.878 1.784 11.301 1.00 97.75 86 ALA A CA 1
ATOM 643 C C . ALA A 1 86 ? -4.983 0.729 11.152 1.00 97.75 86 ALA A C 1
ATOM 645 O O . ALA A 1 86 ? -5.863 0.650 12.012 1.00 97.75 86 ALA A O 1
ATOM 646 N N . THR A 1 87 ? -4.927 -0.117 10.116 1.00 97.75 87 THR A N 1
ATOM 647 C CA . THR A 1 87 ? -5.900 -1.213 9.948 1.00 97.75 87 THR A CA 1
ATOM 648 C C . THR A 1 87 ? -5.803 -2.222 11.096 1.00 97.75 87 THR A C 1
ATOM 650 O O . THR A 1 87 ? -6.826 -2.573 11.687 1.00 97.75 87 THR A O 1
ATOM 653 N N . GLY A 1 88 ? -4.588 -2.630 11.484 1.00 97.50 88 GLY A N 1
ATOM 654 C CA . GLY A 1 88 ? -4.384 -3.555 12.604 1.00 97.50 88 GLY A CA 1
ATOM 655 C C . GLY A 1 88 ? -4.863 -2.979 13.938 1.00 97.50 88 GLY A C 1
ATOM 656 O O . GLY A 1 88 ? -5.567 -3.649 14.701 1.00 97.50 88 GLY A O 1
ATOM 657 N N . LEU A 1 89 ? -4.562 -1.704 14.199 1.00 97.50 89 LEU A N 1
ATOM 658 C CA . LEU A 1 89 ? -5.046 -1.003 15.384 1.00 97.50 89 LEU A CA 1
ATOM 659 C C . LEU A 1 89 ? -6.576 -0.891 15.382 1.00 97.50 89 LEU A C 1
ATOM 661 O O . LEU A 1 89 ? -7.200 -1.132 16.418 1.00 97.50 89 LEU A O 1
ATOM 665 N N . ALA A 1 90 ? -7.196 -0.588 14.238 1.00 96.56 90 ALA A N 1
ATOM 666 C CA . ALA A 1 90 ? -8.649 -0.569 14.107 1.00 96.56 90 ALA A CA 1
ATOM 667 C C . ALA A 1 90 ? -9.260 -1.936 14.464 1.00 96.56 90 ALA A C 1
ATOM 669 O O . ALA A 1 90 ? -10.196 -1.981 15.265 1.00 96.56 90 ALA A O 1
ATOM 670 N N . ALA A 1 91 ? -8.700 -3.048 13.974 1.00 96.50 91 ALA A N 1
ATOM 671 C CA . ALA A 1 91 ? -9.183 -4.394 14.296 1.00 96.50 91 ALA A CA 1
ATOM 672 C C . ALA A 1 91 ? -9.116 -4.692 15.806 1.00 96.50 91 ALA A C 1
ATOM 674 O O . ALA A 1 91 ? -10.097 -5.147 16.407 1.00 96.50 91 ALA A O 1
ATOM 675 N N . VAL A 1 92 ? -7.985 -4.371 16.448 1.00 96.31 92 VAL A N 1
ATOM 676 C CA . VAL A 1 92 ? -7.800 -4.549 17.899 1.00 96.31 92 VAL A CA 1
ATOM 677 C C . VAL A 1 92 ? -8.790 -3.698 18.692 1.00 96.31 92 VAL A C 1
ATOM 679 O O . VAL A 1 92 ? -9.393 -4.182 19.655 1.00 96.31 92 VAL A O 1
ATOM 682 N N . LEU A 1 93 ? -8.983 -2.439 18.299 1.00 94.69 93 LEU A N 1
ATOM 683 C CA . LEU A 1 93 ? -9.903 -1.533 18.978 1.00 94.69 93 LEU A CA 1
ATOM 684 C C . LEU A 1 93 ? -11.362 -1.988 18.850 1.00 94.69 93 LEU A C 1
ATOM 686 O O . LEU A 1 93 ? -12.086 -1.942 19.843 1.00 94.69 93 LEU A O 1
ATOM 690 N N . GLN A 1 94 ? -11.786 -2.474 17.680 1.00 93.94 94 GLN A N 1
ATOM 691 C CA . GLN A 1 94 ? -13.138 -3.012 17.489 1.00 93.94 94 GLN A CA 1
ATOM 692 C C . GLN A 1 94 ? -13.372 -4.260 18.346 1.00 93.94 94 GLN A C 1
ATOM 694 O O . GLN A 1 94 ? -14.424 -4.386 18.977 1.00 93.94 94 GLN A O 1
ATOM 699 N N . ARG A 1 95 ? -12.367 -5.140 18.460 1.00 93.50 95 ARG A N 1
ATOM 700 C CA . ARG A 1 95 ? -12.438 -6.318 19.337 1.00 93.50 95 ARG A CA 1
ATOM 701 C C . ARG A 1 95 ? -12.588 -5.922 20.807 1.00 93.50 95 ARG A C 1
ATOM 703 O O . ARG A 1 95 ? -13.427 -6.480 21.503 1.00 93.50 95 ARG A O 1
ATOM 710 N N . ARG A 1 96 ? -11.822 -4.926 21.270 1.00 93.00 96 ARG A N 1
ATOM 711 C CA . ARG A 1 96 ? -11.904 -4.395 22.648 1.00 93.00 96 ARG A CA 1
ATOM 712 C C . ARG A 1 96 ? -13.226 -3.692 22.965 1.00 93.00 96 ARG A C 1
ATOM 714 O O . ARG A 1 96 ? -13.519 -3.478 24.135 1.00 93.00 96 ARG A O 1
ATOM 721 N N . ARG A 1 97 ? -13.993 -3.300 21.946 1.00 89.31 97 ARG A N 1
ATOM 722 C CA . ARG A 1 97 ? -15.339 -2.730 22.089 1.00 89.31 97 ARG A CA 1
ATOM 723 C C . ARG A 1 97 ? -16.450 -3.765 21.932 1.00 89.31 97 ARG A C 1
ATOM 725 O O . ARG A 1 97 ? -17.596 -3.367 21.759 1.00 89.31 97 ARG A O 1
ATOM 732 N N . GLU A 1 98 ? -16.110 -5.054 21.935 1.00 91.94 98 GLU A N 1
ATOM 733 C CA . GLU A 1 98 ? -17.085 -6.142 21.807 1.00 91.94 98 GLU A CA 1
ATOM 734 C C . GLU A 1 98 ? -17.914 -6.022 20.517 1.00 91.94 98 GLU A C 1
ATOM 736 O O . GLU A 1 98 ? -19.101 -6.327 20.475 1.00 91.94 98 GLU A O 1
ATOM 741 N N . ARG A 1 99 ? -17.269 -5.573 19.428 1.00 91.75 99 ARG A N 1
ATOM 742 C CA . ARG A 1 99 ? -17.843 -5.531 18.075 1.00 91.75 99 ARG A CA 1
ATOM 743 C C . ARG A 1 99 ? -17.229 -6.641 17.219 1.00 91.75 99 ARG A C 1
ATOM 745 O O . ARG A 1 99 ? -16.371 -6.349 16.382 1.00 91.75 99 ARG A O 1
ATOM 752 N N . PRO A 1 100 ? -17.606 -7.913 17.439 1.00 92.12 100 PRO A N 1
ATOM 753 C CA . PRO A 1 100 ? -16.911 -9.064 16.865 1.00 92.12 100 PRO A CA 1
ATOM 754 C C . PRO A 1 100 ? -16.965 -9.089 15.337 1.00 92.12 100 PRO A C 1
ATOM 756 O O . PRO A 1 100 ? -15.964 -9.403 14.700 1.00 92.12 100 PRO A O 1
ATOM 759 N N . GLU A 1 101 ? -18.091 -8.702 14.738 1.00 96.25 101 GLU A N 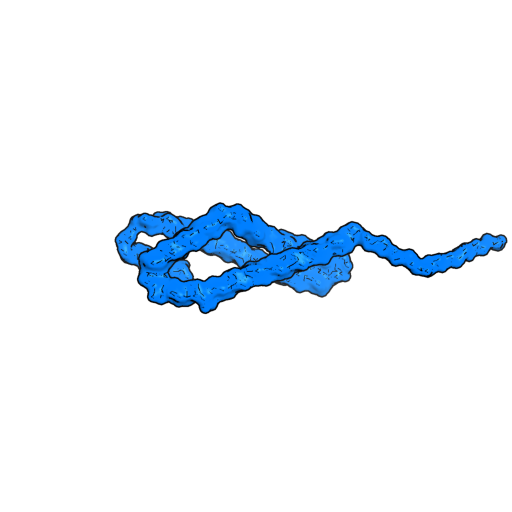1
ATOM 760 C CA . GLU A 1 101 ? -18.236 -8.658 13.282 1.00 96.25 101 GLU A CA 1
ATOM 761 C C . GLU A 1 101 ? -17.334 -7.590 12.648 1.00 96.25 101 GLU A C 1
ATOM 763 O O . GLU A 1 101 ? -16.567 -7.885 11.732 1.00 96.25 101 GLU A O 1
ATOM 768 N N . ALA A 1 102 ? -17.349 -6.366 13.187 1.00 94.25 102 ALA A N 1
ATOM 769 C CA . ALA A 1 102 ? -16.467 -5.298 12.722 1.00 94.25 102 ALA A CA 1
ATOM 770 C C . ALA A 1 102 ? -14.991 -5.679 12.907 1.00 94.25 102 ALA A C 1
ATOM 772 O O . ALA A 1 102 ? -14.187 -5.497 11.998 1.00 94.25 102 ALA A O 1
ATOM 773 N N . ALA A 1 103 ? -14.636 -6.265 14.055 1.00 95.81 103 ALA A N 1
ATOM 774 C CA . ALA A 1 103 ? -13.284 -6.746 14.318 1.00 95.81 103 ALA A CA 1
ATOM 775 C C . ALA A 1 103 ? -12.848 -7.835 13.327 1.00 95.81 103 ALA A C 1
ATOM 777 O O . ALA A 1 103 ? -11.706 -7.809 12.869 1.00 95.81 103 ALA A O 1
ATOM 778 N N . ARG A 1 104 ? -13.749 -8.758 12.962 1.00 97.94 104 ARG A N 1
ATOM 779 C CA . ARG A 1 104 ? -13.490 -9.802 11.962 1.00 97.94 104 ARG A CA 1
ATOM 780 C C . ARG A 1 104 ? -13.172 -9.187 10.603 1.00 97.94 104 ARG A C 1
ATOM 782 O O . ARG A 1 104 ? -12.121 -9.487 10.046 1.00 97.94 104 ARG A O 1
ATOM 789 N N . TRP A 1 105 ? -14.033 -8.311 10.089 1.00 97.81 105 TRP A N 1
ATOM 790 C CA . TRP A 1 105 ? -13.830 -7.701 8.770 1.00 97.81 105 TRP A CA 1
ATOM 791 C C . TRP A 1 105 ? -12.620 -6.771 8.722 1.00 97.81 105 TRP A C 1
ATOM 793 O O . TRP A 1 105 ? -11.852 -6.820 7.763 1.00 97.81 105 TRP A O 1
ATOM 803 N N . THR A 1 106 ? -12.386 -5.974 9.769 1.00 97.12 106 THR A N 1
ATOM 804 C CA . THR A 1 106 ? -11.165 -5.160 9.845 1.00 97.12 106 THR A CA 1
ATOM 805 C C . THR A 1 106 ? -9.917 -6.040 9.961 1.00 97.12 106 THR A C 1
ATOM 807 O O . THR A 1 106 ? -8.906 -5.728 9.344 1.00 97.12 106 THR A O 1
ATOM 810 N N . GLY A 1 107 ? -9.990 -7.176 10.662 1.00 98.12 107 GLY A N 1
ATOM 811 C CA . GLY A 1 107 ? -8.904 -8.159 10.712 1.00 98.12 107 GLY A CA 1
ATOM 812 C C . GLY A 1 107 ? -8.596 -8.788 9.349 1.00 98.12 107 GLY A C 1
ATOM 813 O O . GLY A 1 107 ? -7.428 -8.911 8.986 1.00 98.12 107 GLY A O 1
ATOM 814 N N . VAL A 1 108 ? -9.623 -9.122 8.559 1.00 98.44 108 VAL A N 1
ATOM 815 C CA . VAL A 1 108 ? -9.452 -9.577 7.166 1.00 98.44 108 VAL A CA 1
ATOM 816 C C . VAL A 1 108 ? -8.786 -8.490 6.322 1.00 98.44 108 VAL A C 1
ATOM 818 O O . VAL A 1 108 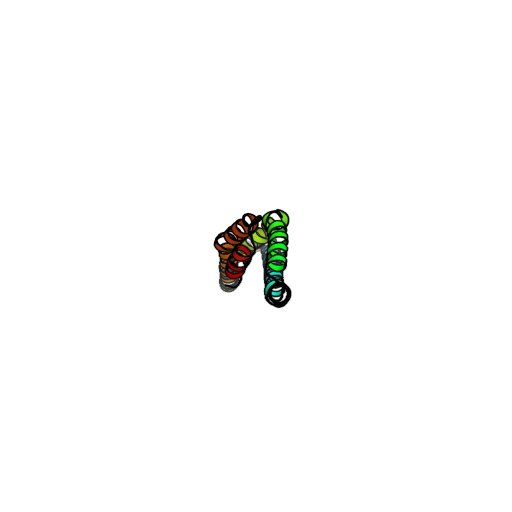? -7.829 -8.781 5.608 1.00 98.44 108 VAL A O 1
ATOM 821 N N . ALA A 1 109 ? -9.223 -7.233 6.444 1.00 97.88 109 ALA A N 1
ATOM 822 C CA . ALA A 1 109 ? -8.593 -6.112 5.746 1.00 97.88 109 ALA A CA 1
ATOM 823 C C . ALA A 1 109 ? -7.108 -5.957 6.124 1.00 97.88 109 ALA A C 1
ATOM 825 O O . ALA A 1 109 ? -6.269 -5.781 5.243 1.00 97.88 109 ALA A O 1
ATOM 826 N N . THR A 1 110 ? -6.761 -6.095 7.409 1.00 98.50 110 THR A N 1
ATOM 827 C CA . THR A 1 110 ? -5.362 -6.102 7.864 1.00 98.50 110 THR A CA 1
ATOM 828 C C . THR A 1 110 ? -4.568 -7.251 7.255 1.00 98.50 110 THR A C 1
ATOM 830 O O . THR A 1 110 ? -3.440 -7.029 6.828 1.00 98.50 110 THR A O 1
ATOM 833 N N . ALA A 1 111 ? -5.129 -8.460 7.181 1.00 98.56 111 ALA A N 1
ATOM 834 C CA . ALA A 1 111 ? -4.448 -9.613 6.590 1.00 98.56 111 ALA A CA 1
ATOM 835 C C . ALA A 1 111 ? -4.196 -9.430 5.082 1.00 98.56 111 ALA A C 1
ATOM 837 O O . ALA A 1 111 ? -3.096 -9.696 4.603 1.00 98.56 111 ALA A O 1
ATOM 838 N N . LEU A 1 112 ? -5.182 -8.914 4.343 1.00 98.25 112 LEU A N 1
ATOM 839 C CA . LEU A 1 112 ? -5.029 -8.595 2.920 1.00 98.25 112 LEU A CA 1
ATOM 840 C C . LEU A 1 112 ? -3.982 -7.497 2.696 1.00 98.25 112 LEU A C 1
ATOM 842 O O . LEU A 1 112 ? -3.144 -7.606 1.803 1.00 98.25 112 LEU A O 1
ATOM 846 N N . TYR A 1 113 ? -3.976 -6.463 3.538 1.00 98.31 113 TYR A N 1
ATOM 847 C CA . TYR A 1 113 ? -2.949 -5.430 3.463 1.00 98.31 113 TYR A CA 1
ATOM 848 C C . TYR A 1 113 ? -1.563 -5.978 3.841 1.00 98.31 113 TYR A C 1
ATOM 850 O O . TYR A 1 113 ? -0.571 -5.642 3.200 1.00 98.31 113 TYR A O 1
ATOM 858 N N . ALA A 1 114 ? -1.477 -6.872 4.831 1.00 98.38 114 ALA A N 1
ATOM 859 C CA . ALA A 1 114 ? -0.234 -7.552 5.192 1.00 98.38 114 ALA A CA 1
ATOM 860 C C . ALA A 1 114 ? 0.342 -8.346 4.013 1.00 98.38 114 ALA A C 1
ATOM 862 O O . ALA A 1 114 ? 1.553 -8.337 3.812 1.00 98.38 114 ALA A O 1
ATOM 863 N N . LEU A 1 115 ? -0.512 -8.989 3.209 1.00 98.06 115 LEU A N 1
ATOM 864 C CA . LEU A 1 115 ? -0.086 -9.664 1.985 1.00 98.06 115 LEU A CA 1
ATOM 865 C C . LEU A 1 115 ? 0.536 -8.675 0.991 1.00 98.06 115 LEU A C 1
ATOM 867 O O . LEU A 1 115 ? 1.601 -8.951 0.448 1.00 98.06 115 LEU A O 1
ATOM 871 N N . SER A 1 116 ? -0.069 -7.501 0.804 1.00 96.12 116 SER A N 1
ATOM 872 C CA . SER A 1 116 ? 0.510 -6.440 -0.032 1.00 96.12 116 SER A CA 1
ATOM 873 C C . SER A 1 116 ? 1.875 -5.961 0.493 1.00 96.12 116 SER A C 1
ATOM 875 O O . SER A 1 116 ? 2.827 -5.814 -0.282 1.00 96.12 116 SER A O 1
ATOM 877 N N . VAL A 1 117 ? 2.019 -5.796 1.814 1.00 97.44 117 VAL A N 1
ATOM 878 C CA . VAL A 1 117 ? 3.309 -5.489 2.459 1.00 97.44 117 VAL A CA 1
ATOM 879 C C . VAL A 1 117 ? 4.324 -6.600 2.204 1.00 97.44 117 VAL A C 1
ATOM 881 O O . VAL A 1 117 ? 5.456 -6.308 1.821 1.00 97.44 117 VAL A O 1
ATOM 884 N N . ALA A 1 118 ? 3.927 -7.862 2.358 1.00 97.81 118 ALA A N 1
ATOM 885 C CA . ALA A 1 118 ? 4.796 -9.009 2.129 1.00 97.81 118 ALA A CA 1
ATOM 886 C C . ALA A 1 118 ? 5.268 -9.079 0.670 1.00 97.81 118 ALA A C 1
ATOM 888 O O . ALA A 1 118 ? 6.464 -9.217 0.432 1.00 97.81 118 ALA A O 1
ATOM 889 N N . VAL A 1 119 ? 4.373 -8.906 -0.306 1.00 96.06 119 VAL A N 1
ATOM 890 C CA . VAL A 1 119 ? 4.745 -8.835 -1.731 1.00 96.06 119 VAL A CA 1
ATOM 891 C C . VAL A 1 119 ? 5.705 -7.671 -1.974 1.00 96.06 119 VAL A C 1
ATOM 893 O O . VAL A 1 119 ? 6.736 -7.836 -2.624 1.00 96.06 119 VAL A O 1
ATOM 896 N N . THR A 1 120 ? 5.434 -6.506 -1.388 1.00 94.62 120 THR A N 1
ATOM 897 C CA . THR A 1 120 ? 6.295 -5.332 -1.560 1.00 94.62 120 THR A CA 1
ATOM 898 C C . THR A 1 120 ? 7.699 -5.579 -1.016 1.00 94.62 120 THR A C 1
ATOM 900 O O . THR A 1 120 ? 8.686 -5.334 -1.706 1.00 94.62 120 THR A O 1
ATOM 903 N N . VAL A 1 121 ? 7.810 -6.102 0.203 1.00 95.12 121 VAL A N 1
ATOM 904 C CA . VAL A 1 121 ? 9.102 -6.292 0.870 1.00 95.12 121 VAL A CA 1
ATOM 905 C C . VAL A 1 121 ? 9.874 -7.483 0.307 1.00 95.12 121 VAL A C 1
ATOM 907 O O . VAL A 1 121 ? 11.086 -7.386 0.118 1.00 95.12 121 VAL A O 1
ATOM 910 N N . CYS A 1 122 ? 9.196 -8.599 0.039 1.00 95.94 122 CYS A N 1
ATOM 911 C CA . CYS A 1 122 ? 9.842 -9.853 -0.346 1.00 95.94 122 CYS A CA 1
ATOM 912 C C . CYS A 1 122 ? 10.029 -10.003 -1.858 1.00 95.94 122 CYS A C 1
ATOM 914 O O . CYS A 1 122 ? 10.904 -10.759 -2.274 1.00 95.94 122 CYS A O 1
ATOM 916 N N . VAL A 1 123 ? 9.236 -9.308 -2.679 1.00 92.88 123 VAL A N 1
ATOM 917 C CA . VAL A 1 123 ? 9.284 -9.425 -4.145 1.00 92.88 123 VAL A CA 1
ATOM 918 C C . VAL A 1 123 ? 9.693 -8.100 -4.777 1.00 92.88 123 VAL A C 1
ATOM 920 O O . VAL A 1 123 ? 10.747 -8.033 -5.415 1.00 92.88 123 VAL A O 1
ATOM 923 N N . ASN A 1 124 ? 8.925 -7.030 -4.542 1.00 92.56 124 ASN A N 1
ATOM 924 C CA . ASN A 1 124 ? 9.132 -5.763 -5.250 1.00 92.56 124 ASN A CA 1
ATOM 925 C C . ASN A 1 124 ? 10.456 -5.096 -4.859 1.00 92.56 124 ASN A C 1
ATOM 927 O O . ASN A 1 124 ? 11.230 -4.743 -5.740 1.00 92.56 124 ASN A O 1
ATOM 931 N N . LEU A 1 125 ? 10.787 -4.985 -3.568 1.00 92.75 125 LEU A N 1
ATOM 932 C CA . LEU A 1 125 ? 12.051 -4.371 -3.135 1.00 92.75 125 LEU A CA 1
ATOM 933 C C . LEU A 1 125 ? 13.289 -5.116 -3.684 1.00 92.75 125 LEU A C 1
ATOM 935 O O . LEU A 1 125 ? 14.189 -4.459 -4.215 1.00 92.75 125 LEU A O 1
ATOM 939 N N . PRO A 1 126 ? 13.389 -6.460 -3.621 1.00 90.88 126 PRO A N 1
ATOM 940 C CA . PRO A 1 126 ? 14.477 -7.188 -4.274 1.00 90.88 126 PRO A CA 1
ATOM 941 C C . PRO A 1 126 ? 14.538 -6.972 -5.787 1.00 90.88 126 PRO A C 1
ATOM 943 O O . PRO A 1 126 ? 15.632 -6.777 -6.328 1.00 90.88 126 PRO A O 1
ATOM 946 N N . LEU A 1 127 ? 13.391 -6.985 -6.466 1.00 89.25 127 LEU A N 1
ATOM 947 C CA . LEU A 1 127 ? 13.307 -6.772 -7.908 1.00 89.25 127 LEU A CA 1
ATOM 948 C C . LEU A 1 127 ? 13.767 -5.353 -8.287 1.00 89.25 127 LEU A C 1
ATOM 950 O O . LEU A 1 127 ? 14.634 -5.197 -9.150 1.00 89.25 127 LEU A O 1
ATOM 954 N N . ASN A 1 128 ? 13.302 -4.336 -7.560 1.00 91.31 128 ASN A N 1
ATOM 955 C CA . ASN A 1 128 ? 13.703 -2.937 -7.712 1.00 91.31 128 ASN A CA 1
ATOM 956 C C . ASN A 1 128 ? 15.215 -2.761 -7.517 1.00 91.31 128 ASN A C 1
ATOM 958 O O . ASN A 1 128 ? 15.876 -2.101 -8.319 1.00 91.31 128 ASN A O 1
ATOM 962 N N . ARG A 1 129 ? 15.801 -3.417 -6.506 1.00 90.12 129 ARG A N 1
ATOM 963 C CA . ARG A 1 129 ? 17.256 -3.393 -6.252 1.00 90.12 129 ARG A CA 1
ATOM 964 C C . ARG A 1 129 ? 18.068 -4.098 -7.338 1.00 90.12 129 ARG A C 1
ATOM 966 O O . ARG A 1 129 ? 19.202 -3.703 -7.611 1.00 90.12 129 ARG A O 1
ATOM 973 N N . ARG A 1 130 ? 17.545 -5.168 -7.944 1.00 85.88 130 ARG A N 1
ATOM 974 C CA . ARG A 1 130 ? 18.179 -5.817 -9.109 1.00 85.88 130 ARG A CA 1
ATOM 975 C C . ARG A 1 130 ? 18.145 -4.884 -10.317 1.00 85.88 130 ARG A C 1
ATOM 977 O O . ARG A 1 130 ? 19.188 -4.652 -10.921 1.00 85.88 130 ARG A O 1
ATOM 984 N N . LEU A 1 131 ? 16.986 -4.288 -10.586 1.00 84.19 131 LEU A N 1
ATOM 985 C CA . LEU A 1 131 ? 16.783 -3.317 -11.659 1.00 84.19 131 LEU A CA 1
ATOM 986 C C . LEU A 1 131 ? 17.706 -2.093 -11.509 1.00 84.19 131 LEU A C 1
ATOM 988 O O . LEU A 1 131 ? 18.319 -1.653 -12.477 1.00 84.19 131 LEU A O 1
ATOM 992 N N . ALA A 1 132 ? 17.866 -1.570 -10.290 1.00 84.56 132 ALA A N 1
ATOM 993 C CA . ALA A 1 132 ? 18.749 -0.439 -10.008 1.00 84.56 132 ALA A CA 1
ATOM 994 C C . ALA A 1 132 ? 20.233 -0.744 -10.284 1.00 84.56 132 ALA A C 1
ATOM 996 O O . ALA A 1 132 ? 20.963 0.149 -10.717 1.00 84.56 132 ALA A O 1
ATOM 997 N N . ARG A 1 133 ? 20.669 -1.993 -10.054 1.00 81.50 133 ARG A N 1
ATOM 998 C CA . ARG A 1 133 ? 22.053 -2.453 -10.278 1.00 81.50 133 ARG A CA 1
ATOM 999 C C . ARG A 1 133 ? 22.369 -2.773 -11.736 1.00 81.50 133 ARG A C 1
ATOM 1001 O O . ARG A 1 133 ? 23.528 -2.668 -12.118 1.00 81.50 133 ARG A O 1
ATOM 1008 N N . ALA A 1 134 ? 21.374 -3.098 -12.557 1.00 70.94 134 ALA A N 1
ATOM 1009 C CA . ALA A 1 134 ? 21.533 -3.380 -13.987 1.00 70.94 134 ALA A CA 1
ATOM 1010 C C . ALA A 1 134 ? 21.840 -2.117 -14.830 1.00 70.94 134 ALA A C 1
ATOM 1012 O O . ALA A 1 134 ? 21.387 -1.992 -15.957 1.00 70.94 134 ALA A O 1
ATOM 1013 N N . GLY A 1 135 ? 22.557 -1.132 -14.281 1.00 56.94 135 GLY A N 1
ATOM 1014 C CA . GLY A 1 135 ? 22.779 0.190 -14.876 1.00 56.94 135 GLY A CA 1
ATOM 1015 C C . GLY A 1 135 ? 23.965 0.327 -15.828 1.00 56.94 135 GLY A C 1
ATOM 1016 O O . GLY A 1 135 ? 24.284 1.447 -16.214 1.00 56.94 135 GLY A O 1
ATOM 1017 N N . SER A 1 136 ? 24.603 -0.771 -16.223 1.00 60.44 136 SER A N 1
ATOM 1018 C CA . SER A 1 136 ? 25.442 -0.820 -17.428 1.00 60.44 136 SER A CA 1
ATOM 1019 C C . SER A 1 136 ? 25.448 -2.222 -18.027 1.00 60.44 136 SER A C 1
ATOM 1021 O O . SER A 1 136 ? 26.266 -3.044 -17.619 1.00 60.44 136 SER A O 1
ATOM 1023 N N . PRO A 1 137 ? 24.513 -2.519 -18.945 1.00 57.59 137 PRO A N 1
ATOM 1024 C CA . PRO A 1 137 ? 24.757 -3.612 -19.868 1.00 57.59 137 PRO A CA 1
ATOM 1025 C C . PRO A 1 137 ? 24.173 -3.406 -21.276 1.00 57.59 137 PRO A C 1
ATOM 1027 O O . PRO A 1 137 ? 23.152 -2.754 -21.496 1.00 57.59 137 PRO A O 1
ATOM 1030 N N . THR A 1 138 ? 24.845 -4.019 -22.244 1.00 58.88 138 THR A N 1
ATOM 1031 C CA . THR A 1 138 ? 24.409 -4.204 -23.633 1.00 58.88 138 THR A CA 1
ATOM 1032 C C . THR A 1 138 ? 23.001 -4.817 -23.705 1.00 58.88 138 THR A C 1
ATOM 1034 O O . THR A 1 138 ? 22.679 -5.685 -22.899 1.00 58.88 138 THR A O 1
ATOM 1037 N N . GLY A 1 139 ? 22.177 -4.413 -24.682 1.00 56.84 139 GLY A N 1
ATOM 1038 C CA . GLY A 1 139 ? 20.719 -4.645 -24.734 1.00 56.84 139 GLY A CA 1
ATOM 1039 C C . GLY A 1 139 ? 20.172 -6.064 -24.476 1.00 56.84 139 GLY A C 1
ATOM 1040 O O . GLY A 1 139 ? 19.004 -6.186 -24.122 1.00 56.84 139 GLY A O 1
ATOM 1041 N N . ALA A 1 140 ? 20.985 -7.123 -24.563 1.00 58.03 140 ALA A N 1
ATOM 1042 C CA . ALA A 1 140 ? 20.591 -8.483 -24.172 1.00 58.03 140 ALA A CA 1
ATOM 1043 C C . ALA A 1 140 ? 20.206 -8.608 -22.679 1.00 58.03 140 ALA A C 1
ATOM 1045 O O . ALA A 1 140 ? 19.281 -9.349 -22.343 1.00 58.03 140 ALA A O 1
ATOM 1046 N N . ASP A 1 141 ? 20.846 -7.845 -21.788 1.00 73.56 141 ASP A N 1
ATOM 1047 C CA . ASP A 1 141 ? 20.529 -7.865 -20.351 1.00 73.56 141 ASP A CA 1
ATOM 1048 C C . ASP A 1 141 ? 19.243 -7.090 -20.023 1.00 73.56 141 ASP A C 1
ATOM 1050 O O . ASP A 1 141 ? 18.557 -7.414 -19.053 1.00 73.56 141 ASP A O 1
ATOM 1054 N N . LEU A 1 142 ? 18.865 -6.097 -20.837 1.00 74.06 142 LEU A N 1
ATOM 1055 C CA . LEU A 1 142 ? 17.650 -5.302 -20.616 1.00 74.06 142 LEU A CA 1
ATOM 1056 C C . LEU A 1 142 ? 16.380 -6.126 -20.857 1.00 74.06 142 LEU A C 1
ATOM 1058 O O . LEU A 1 142 ? 15.452 -6.053 -20.050 1.00 74.06 142 LEU A O 1
ATOM 1062 N N . ALA A 1 143 ? 16.370 -6.972 -21.889 1.00 74.38 143 ALA A N 1
ATOM 1063 C CA . ALA A 1 143 ? 15.268 -7.896 -22.160 1.00 74.38 143 ALA A CA 1
ATOM 1064 C C . ALA A 1 143 ? 15.074 -8.910 -21.015 1.00 74.38 143 ALA A C 1
ATOM 1066 O O . ALA A 1 143 ? 13.951 -9.174 -20.578 1.00 74.38 143 ALA A O 1
ATOM 1067 N N . ALA A 1 144 ? 16.173 -9.450 -20.475 1.00 73.06 144 ALA A N 1
ATOM 1068 C CA . ALA A 1 144 ? 16.134 -10.375 -19.342 1.00 73.06 144 ALA A CA 1
ATOM 1069 C C . ALA A 1 144 ? 15.629 -9.700 -18.056 1.00 73.06 144 ALA A C 1
ATOM 1071 O O . ALA A 1 144 ? 14.863 -10.291 -17.290 1.00 73.06 144 ALA A O 1
ATOM 1072 N N . VAL A 1 145 ? 16.032 -8.449 -17.828 1.00 76.06 145 VAL A N 1
ATOM 1073 C CA . VAL A 1 145 ? 15.585 -7.639 -16.692 1.00 76.06 145 VAL A CA 1
ATOM 1074 C C . VAL A 1 145 ? 14.108 -7.271 -16.817 1.00 76.06 145 VAL A C 1
ATOM 1076 O O . VAL A 1 145 ? 13.382 -7.385 -15.831 1.00 76.06 145 VAL A O 1
ATOM 1079 N N . ARG A 1 146 ? 13.641 -6.902 -18.014 1.00 79.56 146 ARG A N 1
ATOM 1080 C CA . ARG A 1 146 ? 12.225 -6.639 -18.289 1.00 79.56 146 ARG A CA 1
ATOM 1081 C C . ARG A 1 146 ? 11.355 -7.867 -18.044 1.00 79.56 146 ARG A C 1
ATOM 1083 O O . ARG A 1 146 ? 10.356 -7.763 -17.344 1.00 79.56 146 ARG A O 1
ATOM 1090 N N . LYS A 1 147 ? 11.771 -9.040 -18.527 1.00 79.25 147 LYS A N 1
ATOM 1091 C CA . LYS A 1 147 ? 11.029 -10.294 -18.332 1.00 79.25 147 LYS A CA 1
ATOM 1092 C C . LYS A 1 147 ? 10.780 -10.620 -16.853 1.00 79.25 147 LYS A C 1
ATOM 1094 O O . LYS A 1 147 ? 9.806 -11.286 -16.530 1.00 79.25 147 LYS A O 1
ATOM 1099 N N . ALA A 1 148 ? 11.636 -10.149 -15.945 1.00 73.75 148 ALA A N 1
ATOM 1100 C CA . ALA A 1 148 ? 11.436 -10.320 -14.506 1.00 73.75 148 ALA A CA 1
ATOM 1101 C C . ALA A 1 148 ? 10.306 -9.445 -13.920 1.00 73.75 148 ALA A C 1
ATOM 1103 O O . ALA A 1 148 ? 9.890 -9.703 -12.793 1.00 73.75 148 ALA A O 1
ATOM 1104 N N . PHE A 1 149 ? 9.837 -8.427 -14.651 1.00 69.94 149 PHE A N 1
ATOM 1105 C CA . PHE A 1 149 ? 8.702 -7.569 -14.291 1.00 69.94 149 PHE A CA 1
ATOM 1106 C C . PHE A 1 149 ? 7.391 -7.959 -14.988 1.00 69.94 149 PHE A C 1
ATOM 1108 O O . PHE A 1 149 ? 6.336 -7.526 -14.540 1.00 69.94 149 PHE A O 1
ATOM 1115 N N . ASP A 1 150 ? 7.441 -8.780 -16.039 1.00 66.50 150 ASP A N 1
ATOM 1116 C CA . ASP A 1 150 ? 6.264 -9.257 -16.782 1.00 66.50 150 ASP A CA 1
ATOM 1117 C C . ASP A 1 150 ? 5.626 -10.527 -16.149 1.00 66.50 150 ASP A C 1
ATOM 1119 O O . ASP A 1 150 ? 5.034 -11.337 -16.863 1.00 66.50 150 ASP A O 1
ATOM 1123 N N . LEU A 1 151 ? 5.798 -10.745 -14.833 1.00 48.91 151 LEU A N 1
ATOM 1124 C CA . LEU A 1 151 ? 5.255 -11.901 -14.089 1.00 48.91 151 LEU A CA 1
ATOM 1125 C C . LEU A 1 151 ? 3.737 -11.827 -13.881 1.00 48.91 151 LEU A C 1
ATOM 1127 O O . LEU A 1 151 ? 3.243 -10.734 -13.526 1.00 48.91 151 LEU A O 1
#